Protein AF-A0A7M5V7F7-F1 (afdb_monomer)

InterPro domains:
  IPR007527 Zinc finger, SWIM-type [PF04434] (32-51)
  IPR007527 Zinc finger, SWIM-type [PS50966] (13-52)

Radius of gyration: 28.58 Å; Cα contacts (8 Å, |Δi|>4): 81; chains: 1; bounding box: 92×56×51 Å

Sequence (123 aa):
MNNIIHCHQLQAFMVKSPSGGLQAVRLFPRESCSCSFSQRCSHIMAVMLAVGLPLFPESAPKSKKGRKSKSAKFVRPSVPPPATITTIEATPQPQPEQPQQQVAQTQQPQPTFSLEYDIPIKR

Foldseek 3Di:
DPQWDQDPVVCWIWGQDPVRDTKTFHVPPATDIPDPDDSDDPVSVVVCVVVVHDPDDPPDPPPDPDDPDDDDPPDDPDDDDDDDDDDDDDDDDDDDDDDDDDDDPPPDDDPPPPDDDDDDDDD

Mean predicted aligned error: 19.53 Å

Secondary structure (DSSP, 8-state):
---EEEETTTTEEEEE-TTS-EEEEE-SSS-EESSSS-SS-HHHHHHHHHHT--SS---S----------------PPP----------------------------PPP-------------

pLDDT: mean 73.75, std 15.88, range [46.81, 95.75]

Structure (mmCIF, N/CA/C/O backbone):
data_AF-A0A7M5V7F7-F1
#
_entry.id   AF-A0A7M5V7F7-F1
#
loop_
_atom_site.group_PDB
_atom_site.id
_atom_site.type_symbol
_atom_site.label_atom_id
_atom_site.label_alt_id
_atom_site.label_comp_id
_atom_site.label_asym_id
_atom_site.label_entity_id
_atom_site.label_seq_id
_atom_site.pdbx_PDB_ins_code
_atom_site.Cartn_x
_atom_site.Cartn_y
_atom_site.Cartn_z
_atom_site.occupancy
_atom_site.B_iso_or_equiv
_atom_site.auth_seq_id
_atom_site.auth_comp_id
_atom_site.auth_asym_id
_atom_site.auth_atom_id
_atom_site.pdbx_PDB_model_num
ATOM 1 N N . MET A 1 1 ? 10.183 -12.686 11.685 1.00 56.12 1 MET A N 1
ATOM 2 C CA . MET A 1 1 ? 10.164 -11.211 11.809 1.00 56.12 1 MET A CA 1
ATOM 3 C C . MET A 1 1 ? 8.991 -10.698 10.997 1.00 56.12 1 MET A C 1
ATOM 5 O O . MET A 1 1 ? 9.083 -10.642 9.777 1.00 56.12 1 MET A O 1
ATOM 9 N N . ASN A 1 2 ? 7.872 -10.405 11.655 1.00 73.38 2 ASN A N 1
ATOM 10 C CA . ASN A 1 2 ? 6.649 -9.988 10.975 1.00 73.38 2 ASN A CA 1
ATOM 11 C C . ASN A 1 2 ? 6.649 -8.461 10.922 1.00 73.38 2 ASN A C 1
ATOM 13 O O . ASN A 1 2 ? 6.342 -7.800 11.908 1.00 73.38 2 ASN A O 1
ATOM 17 N N . ASN A 1 3 ? 7.062 -7.904 9.785 1.00 89.00 3 ASN A N 1
ATOM 18 C CA . ASN A 1 3 ? 7.149 -6.452 9.592 1.00 89.00 3 ASN A CA 1
ATOM 19 C C . ASN A 1 3 ? 5.815 -5.831 9.147 1.00 89.00 3 ASN A C 1
ATOM 21 O O . ASN A 1 3 ? 5.752 -4.625 8.924 1.00 89.00 3 ASN A O 1
ATOM 25 N N . ILE A 1 4 ? 4.771 -6.651 8.991 1.00 93.88 4 ILE A N 1
ATOM 26 C CA . ILE A 1 4 ? 3.442 -6.257 8.528 1.00 93.88 4 ILE A CA 1
ATOM 27 C C . ILE A 1 4 ? 2.427 -6.753 9.553 1.00 93.88 4 ILE A C 1
ATOM 29 O O . ILE A 1 4 ? 2.403 -7.939 9.882 1.00 93.88 4 ILE A O 1
ATOM 33 N N . ILE A 1 5 ? 1.609 -5.838 10.063 1.00 94.69 5 ILE A N 1
ATOM 34 C CA . ILE A 1 5 ? 0.574 -6.107 11.062 1.00 94.69 5 ILE A CA 1
ATOM 35 C C . ILE A 1 5 ? -0.757 -5.631 10.491 1.00 94.69 5 ILE A C 1
ATOM 37 O O . ILE A 1 5 ? -0.864 -4.497 10.033 1.00 94.69 5 ILE A O 1
ATOM 41 N N . HIS A 1 6 ? -1.781 -6.479 10.513 1.00 94.62 6 HIS A N 1
ATOM 42 C CA . HIS A 1 6 ? -3.123 -6.071 10.113 1.00 94.62 6 HIS A CA 1
ATOM 43 C C . HIS A 1 6 ? -3.834 -5.378 11.282 1.00 94.62 6 HIS A C 1
ATOM 45 O O . HIS A 1 6 ? -3.982 -5.961 12.355 1.00 94.62 6 HIS A O 1
ATOM 51 N N . CYS A 1 7 ? -4.276 -4.136 11.083 1.00 93.81 7 CYS A N 1
ATOM 52 C CA . CYS A 1 7 ? -5.032 -3.370 12.066 1.00 93.81 7 CYS A CA 1
ATOM 53 C C . CYS A 1 7 ? -6.500 -3.285 11.637 1.00 93.81 7 CYS A C 1
ATOM 55 O O . CYS A 1 7 ? -6.877 -2.475 10.787 1.00 93.81 7 CYS A O 1
ATOM 57 N N . HIS A 1 8 ? -7.338 -4.120 12.254 1.00 93.31 8 HIS A N 1
ATOM 58 C CA . HIS A 1 8 ? -8.764 -4.208 11.931 1.00 93.31 8 HIS A CA 1
ATOM 59 C C . HIS A 1 8 ? -9.529 -2.909 12.217 1.00 93.31 8 HIS A C 1
ATOM 61 O O . HIS A 1 8 ? -10.418 -2.557 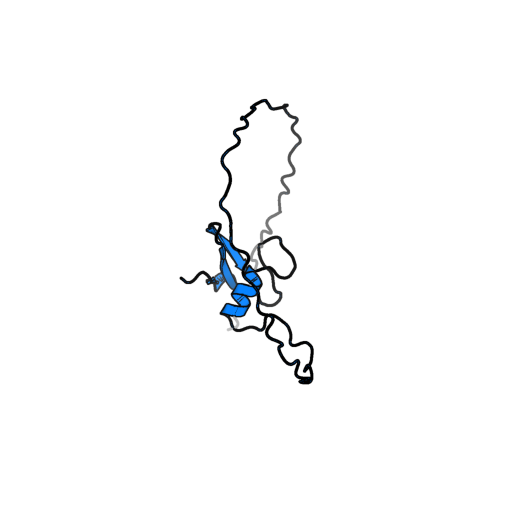11.449 1.00 93.31 8 HIS A O 1
ATOM 67 N N . GLN A 1 9 ? -9.159 -2.171 13.272 1.00 94.19 9 GLN A N 1
ATOM 68 C CA . GLN A 1 9 ? -9.814 -0.906 13.634 1.00 94.19 9 GLN A CA 1
ATOM 69 C C . GLN A 1 9 ? -9.668 0.159 12.540 1.00 94.19 9 GLN A C 1
ATOM 71 O O . GLN A 1 9 ? -10.598 0.916 12.284 1.00 94.19 9 GLN A O 1
ATOM 76 N N . LEU A 1 10 ? -8.512 0.193 11.874 1.00 90.00 10 LEU A N 1
ATOM 77 C CA . LEU A 1 10 ? -8.204 1.167 10.825 1.00 90.00 10 LEU A CA 1
ATOM 78 C C . LEU A 1 10 ? -8.483 0.634 9.414 1.00 90.00 10 LEU A C 1
ATOM 80 O O . LEU A 1 10 ? -8.315 1.372 8.445 1.00 90.00 10 LEU A O 1
ATOM 84 N N . GLN A 1 11 ? -8.870 -0.643 9.290 1.00 93.31 11 GLN A N 1
ATOM 85 C CA . GLN A 1 11 ? -8.971 -1.357 8.012 1.00 93.31 11 GLN A CA 1
ATOM 86 C C . GLN A 1 11 ? -7.705 -1.180 7.152 1.00 93.31 11 GLN A C 1
ATOM 88 O O . GLN A 1 11 ? -7.768 -0.925 5.946 1.00 93.31 11 GLN A O 1
ATOM 93 N N . ALA A 1 12 ? -6.543 -1.263 7.800 1.00 94.62 12 ALA A N 1
ATOM 94 C CA . ALA A 1 12 ? -5.253 -0.961 7.199 1.00 94.62 12 ALA A CA 1
ATOM 95 C C . ALA A 1 12 ? -4.178 -1.942 7.669 1.00 94.62 12 ALA A C 1
ATOM 97 O O . ALA A 1 12 ? -4.285 -2.589 8.712 1.00 94.62 12 ALA A O 1
ATOM 98 N N . PHE A 1 13 ? -3.101 -2.015 6.902 1.00 95.62 13 PHE A N 1
ATOM 99 C CA . PHE A 1 13 ? -1.898 -2.752 7.240 1.00 95.62 13 PHE A CA 1
ATOM 100 C C . PHE A 1 13 ? -0.835 -1.774 7.724 1.00 95.62 13 PHE A C 1
ATOM 102 O O . PHE A 1 13 ? -0.556 -0.766 7.080 1.00 95.62 13 PHE A O 1
ATOM 109 N N . MET A 1 14 ? -0.234 -2.074 8.865 1.00 95.75 14 MET A N 1
ATOM 110 C CA . MET A 1 14 ? 0.885 -1.326 9.410 1.00 95.75 14 MET A CA 1
ATOM 111 C C . MET A 1 14 ? 2.184 -1.996 8.991 1.00 95.75 14 MET A C 1
ATOM 113 O O . MET A 1 14 ? 2.410 -3.165 9.300 1.00 95.75 14 MET A O 1
ATOM 117 N N . VAL A 1 15 ? 3.039 -1.251 8.298 1.00 95.19 15 VAL A N 1
ATOM 118 C CA . VAL A 1 15 ? 4.343 -1.720 7.830 1.00 95.19 15 VAL A CA 1
ATOM 119 C C . VAL A 1 15 ? 5.436 -1.037 8.638 1.00 95.19 15 VAL A C 1
ATOM 121 O O . VAL A 1 15 ? 5.539 0.193 8.648 1.00 95.19 15 VAL A O 1
ATOM 124 N N . LYS A 1 16 ? 6.275 -1.829 9.310 1.00 94.19 16 LYS A N 1
ATOM 125 C CA . LYS A 1 16 ? 7.449 -1.324 10.026 1.00 94.19 16 LYS A CA 1
ATOM 126 C C . LYS A 1 16 ? 8.576 -1.071 9.030 1.00 94.19 16 LYS A C 1
ATOM 128 O O . LYS A 1 16 ? 9.109 -2.00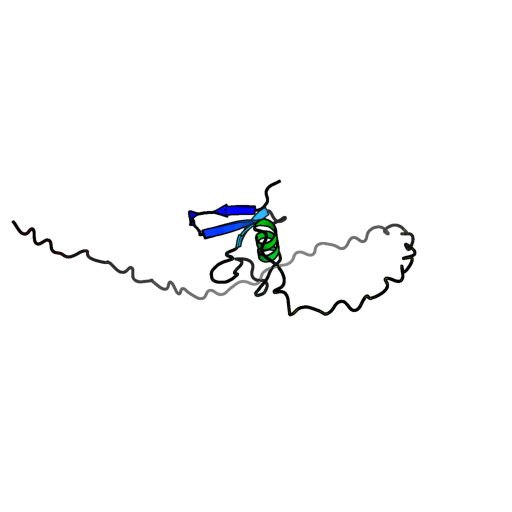1 8.428 1.00 94.19 16 LYS A O 1
ATOM 133 N N . SER A 1 17 ? 8.926 0.198 8.852 1.00 89.75 17 SER A N 1
ATOM 134 C CA . SER A 1 17 ? 10.035 0.609 7.991 1.00 89.75 17 SER A CA 1
ATOM 135 C C . SER A 1 17 ? 11.384 0.332 8.671 1.00 89.75 17 SER A C 1
ATOM 137 O O . SER A 1 17 ? 11.454 0.344 9.902 1.00 89.75 17 SER A O 1
ATOM 139 N N . PRO A 1 18 ? 12.481 0.162 7.909 1.00 88.25 18 PRO A N 1
ATOM 140 C CA . PRO A 1 18 ? 13.830 0.034 8.472 1.00 88.25 18 PRO A CA 1
ATOM 141 C C . PRO A 1 18 ? 14.253 1.235 9.328 1.00 88.25 18 PRO A C 1
ATOM 143 O O . PRO A 1 18 ? 15.020 1.083 10.269 1.00 88.25 18 PRO A O 1
ATOM 146 N N . SER A 1 19 ? 13.699 2.417 9.045 1.00 89.69 19 SER A N 1
ATOM 147 C CA . SER A 1 19 ? 13.875 3.637 9.841 1.00 89.69 19 SER A CA 1
ATOM 148 C C . SER A 1 19 ? 13.169 3.605 11.204 1.00 89.69 19 SER A C 1
ATOM 150 O O . SER A 1 19 ? 13.220 4.583 11.940 1.00 89.69 19 SER A O 1
ATOM 152 N N . GLY A 1 20 ? 12.450 2.527 11.531 1.00 90.06 20 GLY A N 1
ATOM 153 C CA . GLY A 1 20 ? 11.638 2.408 12.743 1.00 90.06 20 GLY A CA 1
ATOM 154 C C . GLY A 1 20 ? 10.245 3.034 12.630 1.00 90.06 20 GLY A C 1
ATOM 155 O O . GLY A 1 20 ? 9.384 2.735 13.454 1.00 90.06 20 GLY A O 1
ATOM 156 N N . GLY A 1 21 ? 9.988 3.834 11.591 1.00 91.25 21 GLY A N 1
ATOM 157 C CA . GLY A 1 21 ? 8.680 4.436 11.343 1.00 91.25 21 GLY A CA 1
ATOM 158 C C . GLY A 1 21 ? 7.619 3.402 10.962 1.00 91.25 21 GLY A C 1
ATOM 159 O O . GLY A 1 21 ? 7.863 2.510 10.142 1.00 91.25 21 GLY A O 1
ATOM 160 N N . LEU A 1 22 ? 6.424 3.547 11.528 1.00 93.00 22 LEU A N 1
ATOM 161 C CA . LEU A 1 22 ? 5.251 2.765 11.150 1.00 93.00 22 LEU A CA 1
ATOM 162 C C . LEU A 1 22 ? 4.484 3.501 10.057 1.00 93.00 22 LEU A C 1
ATOM 164 O O . LEU A 1 22 ? 4.093 4.650 10.236 1.00 93.00 22 LEU A O 1
ATOM 168 N N . GLN A 1 23 ? 4.282 2.829 8.929 1.00 94.12 23 GLN A N 1
ATOM 169 C CA . GLN A 1 23 ? 3.523 3.365 7.806 1.00 94.12 23 GLN A CA 1
ATOM 170 C C . GLN A 1 23 ? 2.200 2.622 7.687 1.00 94.12 23 GLN A C 1
ATOM 172 O O . GLN A 1 23 ? 2.172 1.391 7.722 1.00 94.12 23 GLN A O 1
ATOM 177 N N . ALA A 1 24 ? 1.112 3.372 7.550 1.00 94.81 24 ALA A N 1
ATOM 178 C CA . ALA A 1 24 ? -0.208 2.815 7.322 1.00 94.81 24 ALA A CA 1
ATOM 179 C C . ALA A 1 24 ? -0.436 2.658 5.817 1.00 94.81 24 ALA A C 1
ATOM 181 O O . ALA A 1 24 ? -0.243 3.591 5.033 1.00 94.81 24 ALA A O 1
ATOM 182 N N . VAL A 1 25 ? -0.851 1.462 5.421 1.00 95.25 25 VAL A N 1
ATOM 183 C CA . VAL A 1 25 ? -1.143 1.094 4.041 1.00 95.25 25 VAL A CA 1
ATOM 184 C C . VAL A 1 25 ? -2.573 0.592 3.968 1.00 95.25 25 VAL A C 1
ATOM 186 O O . VAL A 1 25 ? -2.949 -0.361 4.650 1.00 95.25 25 VAL A O 1
ATOM 189 N N . ARG A 1 26 ? -3.370 1.205 3.100 1.00 94.44 26 ARG A N 1
ATOM 190 C CA . ARG A 1 26 ? -4.726 0.764 2.783 1.00 94.44 26 ARG A CA 1
ATOM 191 C C . ARG A 1 26 ? -4.739 0.260 1.348 1.00 94.44 26 ARG A C 1
ATOM 193 O O . ARG A 1 26 ? -4.272 0.962 0.459 1.00 94.44 26 ARG A O 1
ATOM 200 N N . LEU A 1 27 ? -5.233 -0.958 1.136 1.00 91.69 27 LEU A N 1
ATOM 201 C CA . LEU A 1 27 ? -5.313 -1.565 -0.199 1.00 91.69 27 LEU A CA 1
ATOM 202 C C . LEU A 1 27 ? -6.685 -1.382 -0.856 1.00 91.69 27 LEU A C 1
ATOM 204 O O . LEU A 1 27 ? -6.775 -1.322 -2.076 1.00 91.69 27 LEU A O 1
ATOM 208 N N . PHE A 1 28 ? -7.751 -1.281 -0.060 1.00 89.19 28 PHE A N 1
ATOM 209 C CA . PHE A 1 28 ? -9.124 -1.190 -0.551 1.00 89.19 28 PHE A CA 1
ATOM 210 C C . PHE A 1 28 ? -9.869 -0.026 0.119 1.00 89.19 28 PHE A C 1
ATOM 212 O O . PHE A 1 28 ? -9.730 0.162 1.334 1.00 89.19 28 PHE A O 1
ATOM 219 N N . PRO A 1 29 ? -10.682 0.759 -0.616 1.00 87.19 29 PRO A N 1
ATOM 220 C CA . PRO A 1 29 ? -11.027 0.641 -2.046 1.00 87.19 29 PRO A CA 1
ATOM 221 C C . PRO A 1 29 ? -10.005 1.258 -3.011 1.00 87.19 29 PRO A C 1
ATOM 223 O O . PRO A 1 29 ? -10.051 0.999 -4.210 1.00 87.19 29 PRO A O 1
ATOM 226 N N . ARG A 1 30 ? -9.090 2.086 -2.505 1.00 89.56 30 ARG A N 1
ATOM 227 C CA . ARG A 1 30 ? -7.962 2.629 -3.263 1.00 89.56 30 ARG A CA 1
ATOM 228 C C . ARG A 1 30 ? -6.679 2.331 -2.515 1.00 89.56 30 ARG A C 1
ATOM 230 O O . ARG A 1 30 ? -6.651 2.402 -1.286 1.00 89.56 30 ARG A O 1
ATOM 237 N N . GLU A 1 31 ? -5.638 2.026 -3.272 1.00 91.62 31 GLU A N 1
ATOM 238 C CA . GLU A 1 31 ? -4.296 1.863 -2.736 1.00 91.62 31 GLU A CA 1
ATOM 239 C C . GLU A 1 31 ? -3.779 3.224 -2.258 1.00 91.62 31 GLU A C 1
ATOM 241 O O . GLU A 1 31 ? -3.726 4.189 -3.021 1.00 91.62 31 GLU A O 1
ATOM 246 N N . SER A 1 32 ? -3.425 3.312 -0.980 1.00 92.25 32 SER A N 1
ATOM 247 C CA . SER A 1 32 ? -2.849 4.517 -0.388 1.00 92.25 32 SER A CA 1
ATOM 248 C C . SER A 1 32 ? -1.842 4.153 0.695 1.00 92.25 32 SER A C 1
ATOM 250 O O . SER A 1 32 ? -2.105 3.275 1.521 1.00 92.25 32 SER A O 1
ATOM 252 N N . CYS A 1 33 ? -0.717 4.861 0.714 1.00 93.00 33 CYS A N 1
ATOM 253 C CA . CYS A 1 33 ? 0.284 4.816 1.777 1.00 93.00 33 CYS A CA 1
ATOM 254 C C . CYS A 1 33 ? 0.349 6.178 2.463 1.00 93.00 33 CYS A C 1
ATOM 256 O O . CYS A 1 33 ? 0.215 7.203 1.799 1.00 93.00 33 CYS A O 1
ATOM 258 N N . SER A 1 34 ? 0.644 6.198 3.763 1.00 92.44 34 SER A N 1
ATOM 259 C CA . SER A 1 34 ? 1.001 7.425 4.492 1.00 92.44 34 SER A CA 1
ATOM 260 C C . SER A 1 34 ? 2.330 8.049 4.045 1.00 92.44 34 SER A C 1
ATOM 262 O O . SER A 1 34 ? 2.632 9.189 4.380 1.00 92.44 34 SER A O 1
ATOM 264 N N . CYS A 1 35 ? 3.141 7.311 3.295 1.00 90.12 35 CYS A N 1
ATOM 265 C CA . CYS A 1 35 ? 4.412 7.764 2.767 1.00 90.12 35 CYS A CA 1
ATOM 266 C C . CYS A 1 35 ? 4.225 8.579 1.472 1.00 90.12 35 CYS A C 1
ATOM 268 O O . CYS A 1 35 ? 3.559 8.139 0.539 1.00 90.12 35 CYS A O 1
ATOM 270 N N . SER A 1 36 ? 4.853 9.755 1.397 1.00 73.50 36 SER A N 1
ATOM 271 C CA . SER A 1 36 ? 4.629 10.794 0.372 1.00 73.50 36 SER A CA 1
ATOM 272 C C . SER A 1 36 ? 5.153 10.483 -1.039 1.00 73.50 36 SER A C 1
ATOM 274 O O . SER A 1 36 ? 5.426 11.400 -1.811 1.00 73.50 36 SER A O 1
ATOM 276 N N . PHE A 1 37 ? 5.352 9.215 -1.397 1.00 64.75 37 PHE A N 1
ATOM 277 C CA . PHE A 1 37 ? 6.078 8.846 -2.608 1.00 64.75 37 PHE A CA 1
ATOM 278 C C . PHE A 1 37 ? 5.194 8.050 -3.569 1.00 64.75 37 PHE A C 1
ATOM 280 O O . PHE A 1 37 ? 5.088 6.829 -3.464 1.00 64.75 37 PHE A O 1
ATOM 287 N N . SER A 1 38 ? 4.623 8.749 -4.555 1.00 69.12 38 SER A N 1
ATOM 288 C CA . SER A 1 38 ? 3.867 8.197 -5.693 1.00 69.12 38 SER A CA 1
ATOM 289 C C . SER A 1 38 ? 2.592 7.406 -5.340 1.00 69.12 38 SER A C 1
ATOM 291 O O . SER A 1 38 ? 2.309 7.108 -4.186 1.00 69.12 38 SER A O 1
ATOM 293 N N . GLN A 1 39 ? 1.804 7.052 -6.361 1.00 74.50 39 GLN A N 1
ATOM 294 C CA . GLN A 1 39 ? 0.596 6.231 -6.192 1.00 74.50 39 GLN A CA 1
ATOM 295 C C . GLN A 1 39 ? 0.904 4.809 -5.678 1.00 74.50 39 GLN A C 1
ATOM 297 O O . GLN A 1 39 ? 0.035 4.184 -5.079 1.00 74.50 39 GLN A O 1
ATOM 302 N N . ARG A 1 40 ? 2.131 4.297 -5.880 1.00 87.88 40 ARG A N 1
ATOM 303 C CA . ARG A 1 40 ? 2.570 2.964 -5.432 1.00 87.88 40 ARG A CA 1
ATOM 304 C C . ARG A 1 40 ? 3.997 2.993 -4.895 1.00 87.88 40 ARG A C 1
ATOM 306 O O . ARG A 1 40 ? 4.967 2.971 -5.645 1.00 87.88 40 ARG A O 1
ATOM 313 N N . CYS A 1 41 ? 4.118 2.981 -3.577 1.00 91.94 41 CYS A N 1
ATOM 314 C CA . CYS A 1 41 ? 5.389 2.873 -2.871 1.00 91.94 41 CYS A CA 1
ATOM 315 C C . CYS A 1 41 ? 5.772 1.409 -2.575 1.00 91.94 41 CYS A C 1
ATOM 317 O O . CYS A 1 41 ? 4.976 0.476 -2.725 1.00 91.94 41 CYS A O 1
ATOM 319 N N . SER A 1 42 ? 6.984 1.206 -2.052 1.00 91.75 42 SER A N 1
ATOM 320 C CA . SER A 1 42 ? 7.444 -0.100 -1.564 1.00 91.75 42 SER A CA 1
ATOM 321 C C . SER A 1 42 ? 6.592 -0.665 -0.424 1.00 91.75 42 SER A C 1
ATOM 323 O O . SER A 1 42 ? 6.456 -1.883 -0.332 1.00 91.75 42 SER A O 1
ATOM 325 N N . HIS A 1 43 ? 5.969 0.181 0.405 1.00 93.75 43 HIS A N 1
ATOM 326 C CA . HIS A 1 43 ? 5.068 -0.279 1.467 1.00 93.75 43 HIS A CA 1
ATOM 327 C C . HIS A 1 43 ? 3.792 -0.910 0.905 1.00 93.75 43 HIS A C 1
ATOM 329 O O . HIS A 1 43 ? 3.400 -1.972 1.376 1.00 93.75 43 HIS A O 1
ATOM 335 N N . ILE A 1 44 ? 3.187 -0.320 -0.133 1.00 94.44 44 ILE A N 1
ATOM 336 C CA . ILE A 1 44 ? 2.029 -0.909 -0.826 1.00 94.44 44 ILE A CA 1
ATOM 337 C C . ILE A 1 44 ? 2.421 -2.257 -1.430 1.00 94.44 44 ILE A C 1
ATOM 339 O O . ILE A 1 44 ? 1.752 -3.255 -1.176 1.00 94.44 44 ILE A O 1
ATOM 343 N N . MET A 1 45 ? 3.550 -2.314 -2.146 1.00 92.75 45 MET A N 1
ATOM 344 C CA . MET A 1 45 ? 4.033 -3.561 -2.750 1.00 92.75 45 MET A CA 1
ATOM 345 C C . MET A 1 45 ? 4.286 -4.657 -1.706 1.00 92.75 45 MET A C 1
ATOM 347 O O . MET A 1 45 ? 3.913 -5.808 -1.920 1.00 92.75 45 MET A O 1
ATOM 351 N N . ALA A 1 46 ? 4.874 -4.310 -0.558 1.00 93.06 46 ALA A N 1
ATOM 352 C CA . ALA A 1 46 ? 5.122 -5.261 0.522 1.00 93.06 46 ALA A CA 1
ATOM 353 C C . ALA A 1 46 ? 3.818 -5.849 1.079 1.00 93.06 46 ALA A C 1
ATOM 355 O O . ALA A 1 46 ? 3.730 -7.059 1.285 1.00 93.06 46 ALA A O 1
ATOM 356 N N . VAL A 1 47 ? 2.795 -5.012 1.282 1.00 94.69 47 VAL A N 1
ATOM 357 C CA . VAL A 1 47 ? 1.489 -5.478 1.762 1.00 94.69 47 VAL A CA 1
ATOM 358 C C . VAL A 1 47 ? 0.804 -6.340 0.712 1.00 94.69 47 VAL A C 1
ATOM 360 O O . VAL A 1 47 ? 0.333 -7.415 1.061 1.00 94.69 47 VAL A O 1
ATOM 363 N N . MET A 1 48 ? 0.804 -5.934 -0.561 1.00 93.75 48 MET A N 1
ATOM 364 C CA . MET A 1 48 ? 0.236 -6.736 -1.652 1.00 93.75 48 MET A CA 1
ATOM 365 C C . MET A 1 48 ? 0.850 -8.138 -1.709 1.00 93.75 48 MET A C 1
ATOM 367 O O . MET A 1 48 ? 0.115 -9.119 -1.760 1.00 93.75 48 MET A O 1
ATOM 371 N N . LEU A 1 49 ? 2.179 -8.246 -1.622 1.00 91.94 49 LEU A N 1
ATOM 372 C CA . LEU A 1 49 ? 2.863 -9.541 -1.578 1.00 91.94 49 LEU A CA 1
ATOM 373 C C . LEU A 1 49 ? 2.483 -10.356 -0.338 1.00 91.94 49 LEU A C 1
ATOM 375 O O . LEU A 1 49 ? 2.281 -11.562 -0.442 1.00 91.94 49 LEU A O 1
ATOM 379 N N . ALA A 1 50 ? 2.351 -9.709 0.822 1.00 92.62 50 ALA A N 1
ATOM 380 C CA . ALA A 1 50 ? 1.971 -10.380 2.061 1.00 92.62 50 ALA A CA 1
ATOM 381 C C . ALA A 1 50 ? 0.533 -10.920 2.041 1.00 92.62 50 ALA A C 1
ATOM 383 O O . ALA A 1 50 ? 0.268 -11.944 2.664 1.00 92.62 50 ALA A O 1
ATOM 384 N N . VAL A 1 51 ? -0.379 -10.261 1.318 1.00 92.00 51 VAL A N 1
ATOM 385 C CA . VAL A 1 51 ? -1.768 -10.723 1.149 1.00 92.00 51 VAL A CA 1
ATOM 386 C C . VAL A 1 51 ? -1.975 -11.604 -0.089 1.00 92.00 51 VAL A C 1
ATOM 388 O O . VAL A 1 51 ? -3.083 -12.081 -0.313 1.00 92.00 51 VAL A O 1
ATOM 391 N N . GLY A 1 52 ? -0.939 -11.822 -0.905 1.00 92.38 52 GLY A N 1
ATOM 392 C CA . GLY A 1 52 ? -1.028 -12.622 -2.130 1.00 92.38 52 GLY A CA 1
ATOM 393 C C . GLY A 1 52 ? -1.712 -11.918 -3.310 1.00 92.38 52 GLY A C 1
ATOM 394 O O . GLY A 1 52 ? -2.214 -12.589 -4.210 1.00 92.38 52 GLY A O 1
ATOM 395 N N . LEU A 1 53 ? -1.744 -10.581 -3.330 1.00 90.06 53 LEU A N 1
ATOM 396 C CA . LEU A 1 53 ? -2.278 -9.804 -4.451 1.00 90.06 53 LEU A CA 1
ATOM 397 C C . LEU A 1 53 ? -1.222 -9.581 -5.550 1.00 90.06 53 LEU A C 1
ATOM 399 O O . LEU A 1 53 ? -0.045 -9.358 -5.252 1.00 90.06 53 LEU A O 1
ATOM 403 N N . PRO A 1 54 ? -1.628 -9.578 -6.833 1.00 88.25 54 PRO A N 1
ATOM 404 C CA . PRO A 1 54 ? -0.713 -9.365 -7.948 1.00 88.25 54 PRO A CA 1
ATOM 405 C C . PRO A 1 54 ? -0.210 -7.915 -7.992 1.00 88.25 54 PRO A C 1
ATOM 407 O O . PRO A 1 54 ? -0.999 -6.976 -8.051 1.00 88.25 54 PRO A O 1
ATOM 410 N N . LEU A 1 55 ? 1.114 -7.720 -8.025 1.00 86.25 55 LEU A N 1
ATOM 411 C CA . LEU A 1 55 ? 1.729 -6.384 -8.109 1.00 86.25 55 LEU A CA 1
ATOM 412 C C . LEU A 1 55 ? 1.436 -5.672 -9.432 1.00 86.25 55 LEU A C 1
ATOM 414 O O . LEU A 1 55 ? 1.234 -4.456 -9.474 1.00 86.25 55 LEU A O 1
ATOM 418 N N . PHE A 1 56 ? 1.412 -6.435 -10.519 1.00 82.69 56 PHE A N 1
ATOM 419 C CA . PHE A 1 56 ? 1.136 -5.931 -11.852 1.00 82.69 56 PHE A CA 1
ATOM 420 C C . PHE A 1 56 ? -0.184 -6.534 -12.314 1.00 82.69 56 PHE A C 1
ATOM 422 O O . PHE A 1 56 ? -0.289 -7.763 -12.327 1.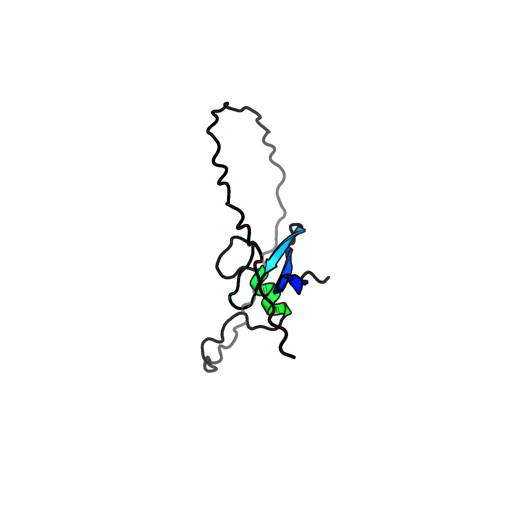00 82.69 56 PHE A O 1
ATOM 429 N N . PRO A 1 57 ? -1.186 -5.715 -12.687 1.00 72.38 57 PRO A N 1
ATOM 430 C CA . PRO A 1 57 ? -2.330 -6.243 -13.408 1.00 72.38 57 PRO A CA 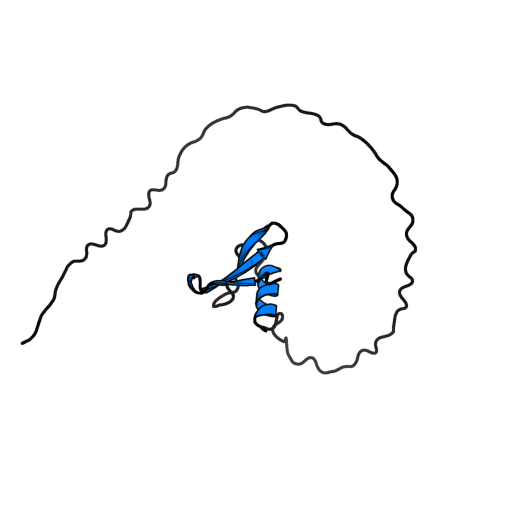1
ATOM 431 C C . PRO A 1 57 ? -1.774 -6.916 -14.661 1.00 72.38 57 PRO A C 1
ATOM 433 O O . PRO A 1 57 ? -1.005 -6.303 -15.408 1.00 72.38 57 PRO A O 1
ATOM 436 N N . GLU A 1 58 ? -2.067 -8.204 -14.821 1.00 68.69 58 GLU A N 1
ATOM 437 C CA . GLU A 1 58 ? -1.604 -9.003 -15.947 1.00 68.69 58 GLU A CA 1
ATOM 438 C C . GLU A 1 58 ? -2.071 -8.315 -17.235 1.00 68.69 58 GLU A C 1
ATOM 440 O O . GLU A 1 58 ? -3.241 -8.352 -17.609 1.00 68.69 58 GLU A O 1
ATOM 445 N N . SER A 1 59 ? -1.163 -7.575 -17.868 1.00 65.88 59 SER A N 1
ATOM 446 C CA . SER A 1 59 ? -1.449 -6.822 -19.082 1.00 65.88 59 SER A CA 1
ATOM 447 C C . SER A 1 59 ? -1.483 -7.798 -20.244 1.00 65.88 59 SER A C 1
ATOM 449 O O . SER A 1 59 ? -0.491 -7.944 -20.951 1.00 65.88 59 SER A O 1
ATOM 451 N N . ALA A 1 60 ? -2.642 -8.442 -20.405 1.00 61.59 60 ALA A N 1
ATOM 452 C CA . ALA A 1 60 ? -2.992 -9.375 -21.468 1.00 61.59 60 ALA A CA 1
ATOM 453 C C . ALA A 1 60 ? -2.061 -10.610 -21.572 1.00 61.59 60 ALA A C 1
ATOM 455 O O . ALA A 1 60 ? -0.873 -10.558 -21.249 1.00 61.59 60 ALA A O 1
ATOM 456 N N . PRO A 1 61 ? -2.562 -11.760 -22.053 1.00 58.19 61 PRO A N 1
ATOM 457 C CA . PRO A 1 61 ? -1.731 -12.938 -22.260 1.00 58.19 61 PRO A CA 1
ATOM 458 C C . PRO A 1 61 ? -0.627 -12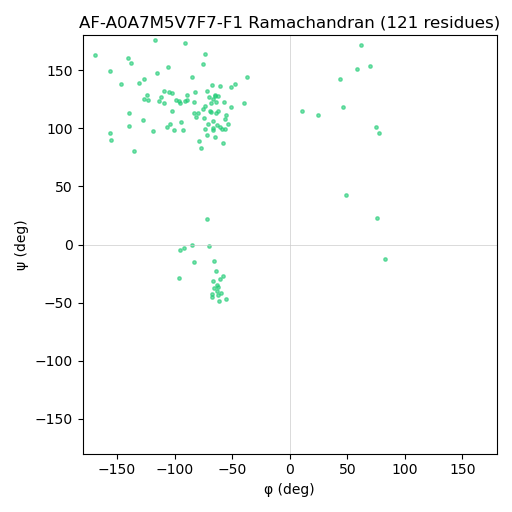.620 -23.277 1.00 58.19 61 PRO A C 1
ATOM 460 O O . PRO A 1 61 ? -0.846 -12.611 -24.488 1.00 58.19 61 PRO A O 1
ATOM 463 N N . LYS A 1 62 ? 0.594 -12.364 -22.796 1.00 56.69 62 LYS A N 1
ATOM 464 C CA . LYS A 1 62 ? 1.778 -12.299 -23.653 1.00 56.69 62 LYS A CA 1
ATOM 465 C C . LYS A 1 62 ? 2.016 -13.702 -24.198 1.00 56.69 62 LYS A C 1
ATOM 467 O O . LYS A 1 62 ? 2.553 -14.571 -23.514 1.00 56.69 62 LYS A O 1
ATOM 472 N N . SER A 1 63 ? 1.590 -13.914 -25.440 1.00 52.66 63 SER A N 1
ATOM 473 C CA . SER A 1 63 ? 1.893 -15.087 -26.256 1.00 52.66 63 SER A CA 1
ATOM 474 C C . SER A 1 63 ? 3.349 -15.514 -26.051 1.00 52.66 63 SER A C 1
ATOM 476 O O . SER A 1 63 ? 4.271 -14.725 -26.276 1.00 52.66 63 SER A O 1
ATOM 478 N N . LYS A 1 64 ? 3.547 -16.759 -25.611 1.00 55.72 64 LYS A N 1
ATOM 479 C CA . LYS A 1 64 ? 4.848 -17.395 -25.382 1.00 55.72 64 LYS A CA 1
ATOM 480 C C . LYS A 1 64 ? 5.687 -17.390 -26.670 1.00 55.72 64 LYS A C 1
ATOM 482 O O . LYS A 1 64 ? 5.680 -18.363 -27.415 1.00 55.72 64 LYS A O 1
ATOM 487 N N . LYS A 1 65 ? 6.451 -16.330 -26.946 1.00 49.19 65 LYS A N 1
ATOM 488 C CA . LYS A 1 65 ? 7.581 -16.396 -27.886 1.00 49.19 65 LYS A CA 1
ATOM 489 C C . LYS A 1 65 ? 8.861 -16.501 -27.073 1.00 49.19 65 LYS A C 1
ATOM 491 O O . LYS A 1 65 ? 9.358 -15.522 -26.524 1.00 49.19 65 LYS A O 1
ATOM 496 N N . GLY A 1 66 ? 9.333 -17.742 -26.948 1.00 58.06 66 GLY A N 1
ATOM 497 C CA . GLY A 1 66 ? 10.528 -18.115 -26.204 1.00 58.06 66 GLY A CA 1
ATOM 498 C C . GLY A 1 66 ? 11.732 -17.268 -26.601 1.00 58.06 66 GLY A C 1
ATOM 499 O O . GLY A 1 66 ? 12.193 -17.302 -27.741 1.00 58.06 66 GLY A O 1
ATOM 500 N N . ARG A 1 67 ? 12.267 -16.524 -25.634 1.00 58.38 67 ARG A N 1
ATOM 501 C CA . ARG A 1 67 ? 13.564 -15.869 -25.761 1.00 58.38 67 ARG A CA 1
ATOM 502 C C . ARG A 1 67 ? 14.592 -16.810 -25.141 1.00 58.38 67 ARG A C 1
ATOM 504 O O . ARG A 1 67 ? 14.629 -16.980 -23.928 1.00 58.38 67 ARG A O 1
ATOM 511 N N . LYS A 1 68 ? 15.379 -17.473 -25.990 1.00 56.50 68 LYS A N 1
ATOM 512 C CA . LYS A 1 68 ? 16.527 -18.290 -25.577 1.00 56.50 68 LYS A CA 1
ATOM 513 C C . LYS A 1 68 ? 17.463 -17.413 -24.737 1.00 56.50 68 LYS A C 1
ATOM 515 O O . LYS A 1 68 ? 18.064 -16.481 -25.272 1.00 56.50 68 LYS A O 1
ATOM 520 N N . SER A 1 69 ? 17.573 -17.698 -23.441 1.00 54.66 69 SER A N 1
ATOM 521 C CA . SER A 1 69 ? 18.572 -17.088 -22.563 1.00 54.66 69 SER A CA 1
ATOM 522 C C . SER A 1 69 ? 19.964 -17.481 -23.047 1.00 54.66 69 SER A C 1
ATOM 524 O O . SER A 1 69 ? 20.420 -18.598 -22.817 1.00 54.66 69 SER A O 1
ATOM 526 N N . LYS A 1 70 ? 20.655 -16.565 -23.729 1.00 58.44 70 LYS A N 1
ATOM 527 C CA . LYS A 1 70 ? 22.111 -16.637 -23.846 1.00 58.44 70 LYS A CA 1
ATOM 528 C C . LYS A 1 70 ? 22.678 -16.217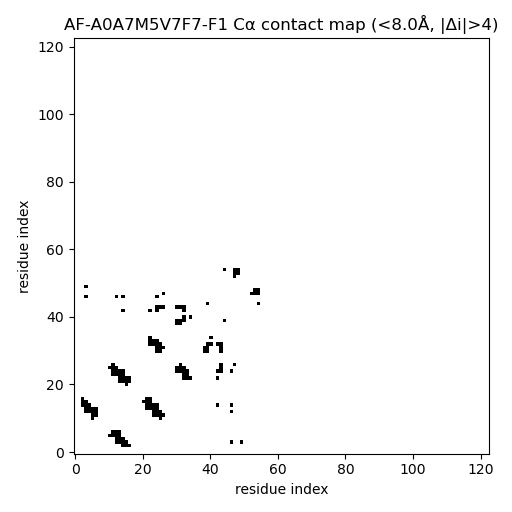 -22.493 1.00 58.44 70 LYS A C 1
ATOM 530 O O . LYS A 1 70 ? 22.574 -15.057 -22.111 1.00 58.44 70 LYS A O 1
ATOM 535 N N . SER A 1 71 ? 23.224 -17.189 -21.768 1.00 57.28 71 SER A N 1
ATOM 536 C CA . SER A 1 71 ? 24.063 -16.979 -20.590 1.00 57.28 71 SER A CA 1
ATOM 537 C C . SER A 1 71 ? 25.208 -16.032 -20.964 1.00 57.28 71 SER A C 1
ATOM 539 O O . SER A 1 71 ? 26.139 -16.416 -21.671 1.00 57.28 71 SER A O 1
ATOM 541 N N . ALA A 1 72 ? 25.112 -14.771 -20.547 1.00 60.66 72 ALA A N 1
ATOM 542 C CA . ALA A 1 72 ? 26.250 -13.870 -20.538 1.00 60.66 72 ALA A CA 1
ATOM 543 C C . ALA A 1 72 ? 27.044 -14.175 -19.264 1.00 60.66 72 ALA A C 1
ATOM 545 O O . ALA A 1 72 ? 26.579 -13.918 -18.154 1.00 60.66 72 ALA A O 1
ATOM 546 N N . LYS A 1 73 ? 28.228 -14.770 -19.433 1.00 62.31 73 LYS A N 1
ATOM 547 C CA . LYS A 1 73 ? 29.236 -14.906 -18.379 1.00 62.31 73 LYS A CA 1
ATOM 548 C C . LYS A 1 73 ? 29.610 -13.501 -17.902 1.00 62.31 73 LYS A C 1
ATOM 550 O O . LYS A 1 73 ? 30.381 -12.812 -18.563 1.00 62.31 73 LYS A O 1
ATOM 555 N N . PHE A 1 74 ? 29.038 -13.067 -16.783 1.00 58.78 74 PHE A N 1
ATOM 556 C CA . PHE A 1 74 ? 29.455 -11.844 -16.109 1.00 58.78 74 PHE A CA 1
ATOM 557 C C . PHE A 1 74 ? 30.800 -12.129 -15.436 1.00 58.78 74 PHE A C 1
ATOM 559 O O . PHE A 1 74 ? 30.874 -12.778 -14.392 1.00 58.78 74 PHE A O 1
ATOM 566 N N . VAL A 1 75 ? 31.877 -11.709 -16.095 1.00 62.62 75 VAL A N 1
ATOM 567 C CA . VAL A 1 75 ? 33.210 -11.633 -15.503 1.00 62.62 75 VAL A CA 1
ATOM 568 C C . VAL A 1 75 ? 33.118 -10.624 -14.364 1.00 62.62 75 VAL A C 1
ATOM 570 O O . VAL A 1 75 ? 32.807 -9.458 -14.585 1.00 62.62 75 VAL A O 1
ATOM 573 N N . ARG A 1 76 ? 33.316 -11.102 -13.137 1.00 63.81 76 ARG A N 1
ATOM 574 C CA . ARG A 1 76 ? 33.348 -10.304 -11.911 1.00 63.81 76 ARG A CA 1
ATOM 575 C C . ARG A 1 76 ? 34.620 -9.442 -11.940 1.00 63.81 76 ARG A C 1
ATOM 577 O O . ARG A 1 76 ? 35.700 -10.029 -11.902 1.00 63.81 76 ARG A O 1
ATOM 584 N N . PRO A 1 77 ? 34.553 -8.100 -12.004 1.00 59.84 77 PRO A N 1
ATOM 585 C CA . PRO A 1 77 ? 35.740 -7.279 -11.810 1.00 59.84 77 PRO A CA 1
ATOM 586 C C . PRO A 1 77 ? 36.196 -7.429 -10.357 1.00 59.84 77 PRO A C 1
ATOM 588 O O . PRO A 1 77 ? 35.405 -7.259 -9.425 1.00 59.84 77 PRO A O 1
ATOM 591 N N . SER A 1 78 ? 37.456 -7.813 -10.167 1.00 60.28 78 SER A N 1
ATOM 592 C CA . SER A 1 78 ? 38.107 -7.838 -8.863 1.00 60.28 78 SER A CA 1
ATOM 593 C C . SER A 1 78 ? 38.168 -6.424 -8.290 1.00 60.28 78 SER A C 1
ATOM 595 O O . SER A 1 78 ? 38.655 -5.503 -8.940 1.00 60.28 78 SER A O 1
ATOM 597 N N . VAL A 1 79 ? 37.683 -6.287 -7.063 1.00 68.12 79 VAL A N 1
ATOM 598 C CA . VAL A 1 79 ? 37.811 -5.107 -6.205 1.00 68.12 79 VAL A CA 1
ATOM 599 C C . VAL A 1 79 ? 39.292 -4.806 -5.933 1.00 68.12 79 VAL A C 1
ATOM 601 O O . VAL A 1 79 ? 40.022 -5.734 -5.583 1.00 68.12 79 VAL A O 1
ATOM 604 N N . PRO A 1 80 ? 39.723 -3.536 -5.989 1.00 69.31 80 PRO A N 1
ATOM 605 C CA . PRO A 1 80 ? 40.764 -3.039 -5.091 1.00 69.31 80 PRO A CA 1
ATOM 606 C C . PRO A 1 80 ? 40.192 -2.118 -3.980 1.00 69.31 80 PRO A C 1
ATOM 608 O O . PRO A 1 80 ? 39.124 -1.528 -4.157 1.00 69.31 80 PRO A O 1
ATOM 611 N N . PRO A 1 81 ? 40.863 -2.056 -2.810 1.00 65.44 81 PRO A N 1
ATOM 612 C CA . PRO A 1 81 ? 40.343 -1.543 -1.531 1.00 65.44 81 PRO A CA 1
ATOM 613 C C . PRO A 1 81 ? 40.194 -0.006 -1.443 1.00 65.44 81 PRO A C 1
ATOM 615 O O . PRO A 1 81 ? 40.781 0.716 -2.248 1.00 65.44 81 PRO A O 1
ATOM 618 N N . PRO A 1 82 ? 39.429 0.504 -0.449 1.00 60.81 82 PRO A N 1
ATOM 619 C CA . PRO A 1 82 ? 39.170 1.933 -0.257 1.00 60.81 82 PRO A CA 1
ATOM 620 C C . PRO A 1 82 ? 40.402 2.698 0.252 1.00 60.81 82 PRO A C 1
ATOM 622 O O . PRO A 1 82 ? 41.034 2.298 1.229 1.00 60.81 82 PRO A O 1
ATOM 625 N N . ALA A 1 83 ? 40.697 3.834 -0.384 1.00 63.28 83 ALA A N 1
ATOM 626 C CA . ALA A 1 83 ? 41.696 4.791 0.075 1.00 63.28 83 ALA A CA 1
ATOM 627 C C . ALA A 1 83 ? 41.107 5.744 1.136 1.00 63.28 83 ALA A C 1
ATOM 629 O O . ALA A 1 83 ? 40.193 6.521 0.879 1.00 63.28 83 ALA A O 1
ATOM 630 N N . THR A 1 84 ? 41.639 5.594 2.343 1.00 57.38 84 THR A N 1
ATOM 631 C CA . THR A 1 84 ? 42.032 6.582 3.359 1.00 57.38 84 THR A CA 1
ATOM 632 C C . THR A 1 84 ? 41.611 8.061 3.184 1.00 57.38 84 THR A C 1
ATOM 634 O O . THR A 1 84 ? 42.128 8.762 2.326 1.00 57.38 84 THR A O 1
ATOM 637 N N . ILE A 1 85 ? 40.760 8.516 4.119 1.00 57.75 85 ILE A N 1
ATOM 638 C CA . ILE A 1 85 ? 40.755 9.788 4.886 1.00 57.75 85 ILE A CA 1
ATOM 639 C C . ILE A 1 85 ? 40.981 11.111 4.121 1.00 57.75 85 ILE A C 1
ATOM 641 O O . ILE A 1 85 ? 42.086 11.430 3.695 1.00 57.75 85 ILE A O 1
ATOM 645 N N . THR A 1 86 ? 39.981 12.000 4.155 1.00 53.03 86 THR A N 1
ATOM 646 C CA . THR A 1 86 ? 40.237 13.450 4.201 1.00 53.03 86 THR A CA 1
ATOM 647 C C . THR A 1 86 ? 39.258 14.134 5.153 1.00 53.03 86 THR A C 1
ATOM 649 O O . THR A 1 86 ? 38.050 14.163 4.940 1.00 53.03 86 THR A O 1
ATOM 652 N N . THR A 1 87 ? 39.841 14.638 6.235 1.00 57.97 87 THR A N 1
ATOM 653 C CA . THR A 1 87 ? 39.312 15.582 7.216 1.00 57.97 87 THR A CA 1
ATOM 654 C C . THR A 1 87 ? 39.059 16.942 6.565 1.00 57.97 87 THR A C 1
ATOM 656 O O . THR A 1 87 ? 39.978 17.490 5.970 1.00 57.97 87 THR A O 1
ATOM 659 N N . ILE A 1 88 ? 37.857 17.495 6.727 1.00 63.22 88 ILE A N 1
ATOM 660 C CA . ILE A 1 88 ? 37.532 18.931 6.605 1.00 63.22 88 ILE A CA 1
ATOM 661 C C . ILE A 1 88 ? 36.276 19.146 7.459 1.00 63.22 88 ILE A C 1
ATOM 663 O O . ILE A 1 88 ? 35.205 18.638 7.149 1.00 63.22 88 ILE A O 1
ATOM 667 N N . GLU A 1 89 ? 36.475 19.463 8.734 1.00 59.38 89 GLU A N 1
ATOM 668 C CA . GLU A 1 89 ? 36.470 20.824 9.290 1.00 59.38 89 GLU A CA 1
ATOM 669 C C . GLU A 1 89 ? 35.045 21.382 9.400 1.00 59.38 89 GLU A C 1
ATOM 671 O O . GLU A 1 89 ? 34.405 21.787 8.434 1.00 59.38 89 GLU A O 1
ATOM 676 N N . ALA A 1 90 ? 34.540 21.329 10.632 1.00 54.75 90 ALA A N 1
ATOM 677 C CA . ALA A 1 90 ? 33.287 21.927 11.038 1.00 54.75 90 ALA A CA 1
ATOM 678 C C . ALA A 1 90 ? 33.459 23.447 11.128 1.00 54.75 90 ALA A C 1
ATOM 680 O O . ALA A 1 90 ? 34.229 23.936 11.952 1.00 54.75 90 ALA A O 1
ATOM 681 N N . THR A 1 91 ? 32.695 24.190 10.332 1.00 65.56 91 THR A N 1
ATOM 682 C CA . THR A 1 91 ? 32.508 25.632 10.509 1.00 65.56 91 THR A CA 1
ATOM 683 C C . THR A 1 91 ? 31.147 25.878 11.168 1.00 65.56 91 THR A C 1
ATOM 685 O O . THR A 1 91 ? 30.120 25.587 10.553 1.00 65.56 91 THR A O 1
ATOM 688 N N . PRO A 1 92 ? 31.087 26.406 12.402 1.00 63.19 92 PRO A N 1
ATOM 689 C CA . PRO A 1 92 ? 29.865 26.962 12.964 1.00 63.19 92 PRO A CA 1
ATOM 690 C C . PRO A 1 92 ? 29.848 28.478 12.752 1.00 63.19 92 PRO A C 1
ATOM 692 O O . PRO A 1 92 ? 30.764 29.144 13.223 1.00 63.19 92 PRO A O 1
ATOM 695 N N . GLN A 1 93 ? 28.817 29.041 12.108 1.00 55.38 93 GLN A N 1
ATOM 696 C CA . GLN A 1 93 ? 28.385 30.428 12.361 1.00 55.38 93 GLN A CA 1
ATOM 697 C C . GLN A 1 93 ? 27.024 30.774 11.703 1.00 55.38 93 GLN A C 1
ATOM 699 O O . GLN A 1 93 ? 26.526 29.974 10.914 1.00 55.38 93 GLN A O 1
ATOM 704 N N . PRO A 1 94 ? 26.340 31.866 12.109 1.00 57.28 94 PRO A N 1
ATOM 705 C CA . PRO A 1 94 ? 25.143 31.799 12.943 1.00 57.28 94 PRO A CA 1
ATOM 706 C C . PRO A 1 94 ? 23.866 32.349 12.273 1.00 57.28 94 PRO A C 1
ATOM 708 O O . PRO A 1 94 ? 23.881 32.876 11.164 1.00 57.28 94 PRO A O 1
ATOM 711 N N . GLN A 1 95 ? 22.759 32.207 13.009 1.00 46.81 95 GLN A N 1
ATOM 712 C CA . GLN A 1 95 ? 21.436 32.809 12.799 1.00 46.81 95 GLN A CA 1
ATOM 713 C C . GLN A 1 95 ? 21.452 34.250 12.266 1.00 46.81 95 GLN A C 1
ATOM 715 O O . GLN A 1 95 ? 22.176 35.096 12.789 1.00 46.81 95 GLN A O 1
ATOM 720 N N . PRO A 1 96 ? 20.473 34.566 11.406 1.00 62.66 96 PRO A N 1
ATOM 721 C CA . PRO A 1 96 ? 19.737 35.816 11.494 1.00 62.66 96 PRO A CA 1
ATOM 722 C C . PRO A 1 96 ? 18.333 35.587 12.070 1.00 62.66 96 PRO A C 1
ATOM 724 O O . PRO A 1 96 ? 17.585 34.697 11.660 1.00 62.66 96 PRO A O 1
ATOM 727 N N . GLU A 1 97 ? 18.014 36.425 13.048 1.00 53.72 97 GLU A N 1
ATOM 728 C CA . GLU A 1 97 ? 16.703 36.680 13.635 1.00 53.72 97 GLU A CA 1
ATOM 729 C C . GLU A 1 97 ? 15.603 36.985 12.593 1.00 53.72 97 GLU A C 1
ATOM 731 O O . GLU A 1 97 ? 15.822 37.755 11.667 1.00 53.72 97 GLU A O 1
ATOM 736 N N . GLN A 1 98 ? 14.431 36.361 12.802 1.00 48.19 98 GLN A N 1
ATOM 737 C CA . GLN A 1 98 ? 13.050 36.906 12.824 1.00 48.19 98 GLN A CA 1
ATOM 738 C C . GLN A 1 98 ? 12.565 37.920 11.751 1.00 48.19 98 GLN A C 1
ATOM 740 O O . GLN A 1 98 ? 13.270 38.854 11.390 1.00 48.19 98 GLN A O 1
ATOM 745 N N . PRO A 1 99 ? 11.290 37.814 11.297 1.00 58.12 99 PRO A N 1
ATOM 746 C CA . PRO A 1 99 ? 10.158 38.181 12.160 1.00 58.12 99 PRO A CA 1
ATOM 747 C C . PRO A 1 99 ? 8.931 37.254 12.140 1.00 58.12 99 PRO A C 1
ATOM 749 O O . PRO A 1 99 ? 8.635 36.532 11.193 1.00 58.12 99 PRO A O 1
ATOM 752 N N . GLN A 1 100 ? 8.209 37.344 13.258 1.00 58.56 100 GLN A N 1
ATOM 753 C CA . GLN A 1 100 ? 6.853 36.864 13.511 1.00 58.56 100 GLN A CA 1
ATOM 754 C C . GLN A 1 100 ? 5.859 37.246 12.403 1.00 58.56 100 GLN A C 1
ATOM 756 O O . GLN A 1 100 ? 5.796 38.408 12.017 1.00 58.56 100 GLN A O 1
ATOM 761 N N . GLN A 1 101 ? 4.987 36.307 12.024 1.00 57.81 101 GLN A N 1
ATOM 762 C CA . GLN A 1 101 ? 3.612 36.562 11.562 1.00 57.81 101 GLN A CA 1
ATOM 763 C C . GLN A 1 101 ? 2.799 35.279 11.811 1.00 57.81 101 GLN A C 1
ATOM 765 O O . GLN A 1 101 ? 3.049 34.234 11.226 1.00 57.81 101 GLN A O 1
ATOM 770 N N . GLN A 1 102 ? 2.102 35.229 12.944 1.00 59.12 102 GLN A N 1
ATOM 771 C CA . GLN A 1 102 ? 0.670 35.526 13.080 1.00 59.12 102 GLN A CA 1
ATOM 772 C C . GLN A 1 102 ? -0.253 34.391 12.605 1.00 59.12 102 GLN A C 1
ATOM 774 O O . GLN A 1 102 ? -0.577 34.242 11.437 1.0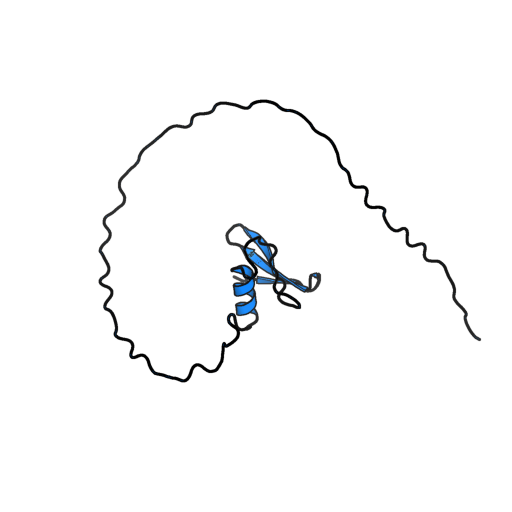0 59.12 102 GLN A O 1
ATOM 779 N N . VAL A 1 103 ? -0.657 33.603 13.605 1.00 56.53 103 VAL A N 1
ATOM 780 C CA . VAL A 1 103 ? -2.008 33.096 13.890 1.00 56.53 103 VAL A CA 1
ATOM 781 C C . VAL A 1 103 ? -2.986 32.997 12.707 1.00 56.53 103 VAL A C 1
ATOM 783 O O . VAL A 1 103 ? -3.564 33.986 12.273 1.00 56.53 103 VAL A O 1
ATOM 786 N N . ALA A 1 104 ? -3.316 31.764 12.328 1.00 60.03 104 ALA A N 1
ATOM 787 C CA . ALA A 1 104 ? -4.653 31.417 11.857 1.00 60.03 104 ALA A CA 1
ATOM 788 C C . ALA A 1 104 ? -5.065 30.097 12.524 1.00 60.03 104 ALA A C 1
ATOM 790 O O . ALA A 1 104 ? -4.933 29.009 11.966 1.00 60.03 104 ALA A O 1
ATOM 791 N N . GLN A 1 105 ? -5.517 30.197 13.777 1.00 54.75 105 GLN A N 1
ATOM 792 C CA . GLN A 1 105 ? -6.363 29.168 14.372 1.00 54.75 105 GLN A CA 1
ATOM 793 C C . GLN A 1 105 ? -7.689 29.190 13.615 1.00 54.75 105 GLN A C 1
ATOM 795 O O . GLN A 1 105 ? -8.557 30.017 13.884 1.00 54.75 105 GLN A O 1
ATOM 800 N N . THR A 1 106 ? -7.853 28.284 12.659 1.00 53.25 106 THR A N 1
ATOM 801 C CA . THR A 1 106 ? -9.175 27.982 12.117 1.00 53.25 106 THR A CA 1
ATOM 802 C C . THR A 1 106 ? -9.924 27.212 13.201 1.00 53.25 106 THR A C 1
ATOM 804 O O . THR A 1 106 ? -9.747 26.004 13.352 1.00 53.25 106 THR A O 1
ATOM 807 N N . GLN A 1 107 ? -10.704 27.929 14.014 1.00 59.56 107 GLN A N 1
ATOM 808 C CA . GLN A 1 107 ? -11.739 27.330 14.851 1.00 59.56 107 GLN A CA 1
ATOM 809 C C . GLN A 1 107 ? -12.676 26.554 13.933 1.00 59.56 107 GLN A C 1
ATOM 811 O O . GLN A 1 107 ? -13.430 27.126 13.149 1.00 59.56 107 GLN A O 1
ATOM 816 N N . GLN A 1 108 ? -12.588 25.234 14.008 1.00 59.44 108 GLN A N 1
ATOM 817 C CA . GLN A 1 108 ? -13.585 24.347 13.446 1.00 59.44 108 GLN A CA 1
ATOM 818 C C . GLN A 1 108 ? -14.793 24.405 14.397 1.00 59.44 108 GLN A C 1
ATOM 820 O O . GLN A 1 108 ? -14.634 24.047 15.568 1.00 59.44 108 GLN A O 1
ATOM 825 N N . PRO A 1 109 ? -15.977 24.883 13.974 1.00 67.50 109 PRO A N 1
ATOM 826 C CA . PRO A 1 109 ? -17.156 24.790 14.819 1.00 67.50 109 PRO A CA 1
ATOM 827 C C . PRO A 1 109 ? -17.485 23.309 15.015 1.00 67.50 109 PRO A C 1
ATOM 829 O O . PRO A 1 109 ? -17.672 22.568 14.047 1.00 67.50 109 PRO A O 1
ATOM 832 N N . GLN A 1 110 ? -17.523 22.868 16.272 1.00 66.81 110 GLN A N 1
ATOM 833 C CA . GLN A 1 110 ? -18.098 21.574 16.605 1.00 66.81 110 GLN A CA 1
ATOM 834 C C . GLN A 1 110 ? -19.595 21.613 16.281 1.00 66.81 110 GLN A C 1
ATOM 836 O O . GLN A 1 110 ? -20.283 22.518 16.758 1.00 66.81 110 GLN A O 1
ATOM 841 N N . PRO A 1 111 ? -20.134 20.657 15.509 1.00 67.31 111 PRO A N 1
ATOM 842 C CA . PRO A 1 111 ? -21.571 20.486 15.442 1.00 67.31 111 PRO A CA 1
ATOM 843 C C . PRO A 1 111 ? -22.048 19.909 16.782 1.00 67.31 111 PRO A C 1
ATOM 845 O O . PRO A 1 111 ? -21.889 18.720 17.055 1.00 67.31 111 PRO A O 1
ATOM 848 N N . THR A 1 112 ? -22.643 20.753 17.627 1.00 64.12 112 THR 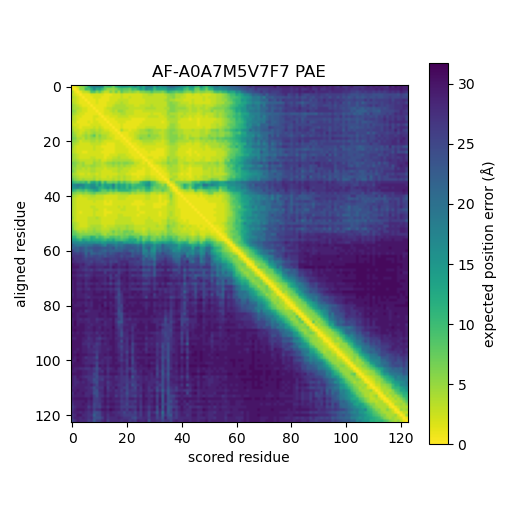A N 1
ATOM 849 C CA . THR A 1 112 ? -23.546 20.308 18.694 1.00 64.12 112 THR A CA 1
ATOM 850 C C . THR A 1 112 ? -24.763 19.679 18.033 1.00 64.12 112 THR A C 1
ATOM 852 O O . THR A 1 112 ? -25.706 20.369 17.650 1.00 64.12 112 THR A O 1
ATOM 855 N N . PHE A 1 113 ? -24.717 18.364 17.842 1.00 62.81 113 PHE A N 1
ATOM 856 C CA . PHE A 1 113 ? -25.886 17.590 17.461 1.00 62.81 113 PHE A CA 1
ATOM 857 C C . PHE A 1 113 ? -26.725 17.373 18.724 1.00 62.81 113 PHE A C 1
ATOM 859 O O . PHE A 1 113 ? -26.507 16.424 19.477 1.00 62.81 113 PHE A O 1
ATOM 866 N N . SER A 1 114 ? -27.637 18.307 18.997 1.00 64.38 114 SER A N 1
ATOM 867 C CA . SER A 1 114 ? -28.691 18.098 19.985 1.00 64.38 114 SER A CA 1
ATOM 868 C C . SER A 1 114 ? -29.588 16.964 19.499 1.00 64.38 114 SER A C 1
ATOM 870 O O . SER A 1 114 ? -30.250 17.067 18.469 1.00 64.38 114 SER A O 1
ATOM 872 N N . LEU A 1 115 ? -29.553 15.860 20.240 1.00 67.56 115 LEU A N 1
ATOM 873 C CA . LEU A 1 115 ? -30.498 14.756 20.157 1.00 67.56 115 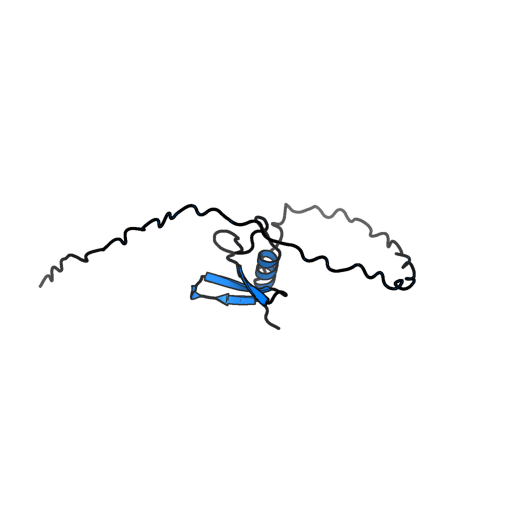LEU A CA 1
ATOM 874 C C . LEU A 1 115 ? -31.863 15.266 20.630 1.00 67.56 115 LEU A C 1
ATOM 876 O O . LEU A 1 115 ? -32.054 15.470 21.827 1.00 67.56 115 LEU A O 1
ATOM 880 N N . GLU A 1 116 ? -32.801 15.464 19.707 1.00 67.56 116 GLU A N 1
ATOM 881 C CA . GLU A 1 116 ? -34.175 15.816 20.055 1.00 67.56 116 GLU A CA 1
ATOM 882 C C . GLU A 1 116 ? -35.169 14.861 19.370 1.00 67.56 116 GLU A C 1
ATOM 884 O O . GLU A 1 116 ? -35.380 14.950 18.165 1.00 67.56 116 GLU A O 1
ATOM 889 N N . TYR A 1 117 ? -35.757 13.978 20.199 1.00 62.06 117 TYR A N 1
ATOM 890 C CA . TYR A 1 117 ? -37.147 13.484 20.146 1.00 62.06 117 TYR A CA 1
ATOM 891 C C . TYR A 1 117 ? -37.533 12.543 18.975 1.00 62.06 117 TYR A C 1
ATOM 893 O O . TYR A 1 117 ? -36.918 12.522 17.921 1.00 62.06 117 TYR A O 1
ATOM 901 N N . ASP A 1 118 ? -38.523 11.654 19.058 1.00 58.91 118 ASP A N 1
ATOM 902 C CA . ASP A 1 118 ? -39.578 11.383 20.034 1.00 58.91 118 ASP A CA 1
ATOM 903 C C . ASP A 1 118 ? -39.994 9.905 19.870 1.00 58.91 118 ASP A C 1
ATOM 905 O O . ASP A 1 118 ? -39.934 9.354 18.766 1.00 58.91 118 ASP A O 1
ATOM 909 N N . ILE A 1 119 ? -40.433 9.258 20.948 1.00 67.25 119 ILE A N 1
ATOM 910 C CA . ILE A 1 119 ? -40.925 7.873 20.952 1.00 67.25 119 ILE A CA 1
ATOM 911 C C . ILE A 1 119 ? -42.459 7.889 20.915 1.00 67.25 119 ILE A C 1
ATOM 913 O O . ILE A 1 119 ? -43.062 8.350 21.882 1.00 67.25 119 ILE A O 1
ATOM 917 N N . PRO A 1 120 ? -43.117 7.235 19.941 1.00 70.62 120 PRO A N 1
ATOM 918 C CA . PRO A 1 120 ? -44.483 6.770 20.144 1.00 70.62 120 PRO A CA 1
ATOM 919 C C . PRO A 1 120 ? -44.519 5.255 20.391 1.00 70.62 120 PRO A C 1
ATOM 921 O O . PRO A 1 120 ? -44.430 4.439 19.473 1.00 70.62 120 PRO A O 1
ATOM 924 N N . ILE A 1 121 ? -44.713 4.882 21.660 1.00 65.88 121 ILE A N 1
ATOM 925 C CA . ILE A 1 121 ? -45.180 3.550 22.065 1.00 65.88 121 ILE A CA 1
ATOM 926 C C . ILE A 1 121 ? -46.637 3.425 21.601 1.00 65.88 121 ILE A C 1
ATOM 928 O O . ILE A 1 121 ? -47.510 4.130 22.109 1.00 65.88 121 ILE A O 1
ATOM 932 N N . LYS A 1 122 ? -46.922 2.524 20.656 1.00 69.38 122 LYS A N 1
ATOM 933 C CA . LYS A 1 122 ? -48.295 2.064 20.407 1.00 69.38 122 LYS A CA 1
ATOM 934 C C . LYS A 1 122 ? -48.581 0.857 21.298 1.00 69.38 122 LYS A C 1
ATOM 936 O O . LYS A 1 122 ? -47.810 -0.099 21.305 1.00 69.38 122 LYS A O 1
ATOM 941 N N . ARG A 1 123 ? -49.655 0.991 22.078 1.00 64.50 123 ARG A N 1
ATOM 942 C CA . ARG A 1 123 ? -50.301 -0.066 22.864 1.00 64.50 123 ARG A CA 1
ATOM 943 C C . ARG A 1 123 ? -50.902 -1.134 21.962 1.00 64.50 123 ARG A C 1
ATOM 945 O O . ARG A 1 123 ? -51.326 -0.762 20.845 1.00 64.50 123 ARG A O 1
#

Solvent-accessible surface area (backbone atoms only — not comparable to full-atom values): 8999 Å² total; per-residue (Å²): 135,83,50,65,44,81,38,76,93,73,63,28,35,38,35,58,42,96,86,69,50,76,37,52,30,27,71,68,98,56,63,45,57,73,59,96,51,74,85,73,38,72,68,51,53,52,49,33,58,74,73,71,46,77,91,62,80,80,80,63,90,76,73,90,72,84,74,82,81,76,84,74,82,76,79,78,81,80,83,81,84,88,84,79,86,84,93,80,81,90,82,88,83,82,88,80,82,84,82,92,80,80,87,81,83,79,80,73,80,76,81,83,78,78,88,74,88,84,86,84,84,79,131

Organism: NCBI:txid252671